Protein AF-A0A7V1H405-F1 (afdb_monomer_lite)

Foldseek 3Di:
DDKAKLDDAPDDDEDEDADPQLAQAQPDDPPLLVVLVVCVVVVPDGIYIYDHDFPPPVVVCVVVVPPDDRDNTRVVSRVRSSVNSVVSNVVD

Secondary structure (DSSP, 8-state):
-EEEESS--SSS--EEE--TTS--TTSSS--HHHHHHHHHHTT--S-EEEEE--TT-HHHHHHTT--S-SSSSHHHHHHHHHHHHHHHHHT-

Structure (mmCIF, N/CA/C/O backbone):
data_AF-A0A7V1H405-F1
#
_entry.id   AF-A0A7V1H405-F1
#
loop_
_atom_site.group_PDB
_atom_site.id
_atom_site.type_symbol
_atom_site.label_atom_id
_atom_site.label_alt_id
_atom_site.label_comp_id
_atom_site.label_asym_id
_atom_site.label_entity_id
_atom_site.label_seq_id
_atom_site.pdbx_PDB_ins_code
_atom_site.Cartn_x
_atom_site.Cartn_y
_atom_site.Cartn_z
_atom_site.occupancy
_atom_site.B_iso_or_equiv
_atom_site.auth_seq_id
_atom_site.auth_comp_id
_atom_site.auth_asym_id
_atom_site.auth_atom_id
_atom_site.pdbx_PDB_model_num
ATOM 1 N N . MET A 1 1 ? 6.172 -9.326 -9.621 1.00 62.75 1 MET A N 1
ATOM 2 C CA . MET A 1 1 ? 5.199 -9.035 -8.548 1.00 62.75 1 MET A CA 1
ATOM 3 C C . MET A 1 1 ? 5.961 -8.984 -7.237 1.00 62.75 1 MET A C 1
ATOM 5 O O . MET A 1 1 ? 6.602 -9.970 -6.895 1.00 62.75 1 MET A O 1
ATOM 9 N N . VAL A 1 2 ? 5.955 -7.841 -6.559 1.00 59.59 2 VAL A N 1
ATOM 10 C CA . VAL A 1 2 ? 6.511 -7.665 -5.215 1.00 59.59 2 VAL A CA 1
ATOM 11 C C . VAL A 1 2 ? 5.342 -7.568 -4.245 1.00 59.59 2 VAL A C 1
ATOM 13 O O . VAL A 1 2 ? 4.395 -6.820 -4.475 1.00 59.59 2 VAL A O 1
ATOM 16 N N . ILE A 1 3 ? 5.410 -8.355 -3.176 1.00 62.78 3 ILE A N 1
ATOM 17 C CA . ILE A 1 3 ? 4.401 -8.420 -2.124 1.00 62.78 3 ILE A CA 1
ATOM 18 C C . ILE A 1 3 ? 5.069 -7.925 -0.842 1.00 62.78 3 ILE A C 1
ATOM 20 O O . ILE A 1 3 ? 5.955 -8.597 -0.314 1.00 62.78 3 ILE A O 1
ATOM 24 N N . LEU A 1 4 ? 4.662 -6.758 -0.341 1.00 62.59 4 LEU A N 1
ATOM 25 C CA . LEU A 1 4 ? 5.197 -6.198 0.901 1.00 62.59 4 LEU A CA 1
ATOM 26 C C . LEU A 1 4 ? 4.115 -6.153 1.973 1.00 62.59 4 LEU A C 1
ATOM 28 O O . LEU A 1 4 ? 3.076 -5.522 1.812 1.00 62.59 4 LEU A O 1
ATOM 32 N N . VAL A 1 5 ? 4.375 -6.798 3.104 1.00 63.94 5 VAL A N 1
ATOM 33 C CA . VAL A 1 5 ? 3.423 -6.861 4.213 1.00 63.94 5 VAL A CA 1
ATOM 34 C C . VAL A 1 5 ? 3.627 -5.664 5.152 1.00 63.94 5 VAL A C 1
ATOM 36 O O . VAL A 1 5 ? 4.714 -5.464 5.692 1.00 63.94 5 VAL A O 1
ATOM 39 N N . LEU A 1 6 ? 2.575 -4.872 5.375 1.00 63.91 6 LEU A N 1
ATOM 40 C CA . LEU A 1 6 ? 2.555 -3.711 6.275 1.00 63.91 6 LEU A CA 1
ATOM 41 C C . LEU A 1 6 ? 2.472 -4.099 7.762 1.00 63.91 6 LEU A C 1
ATOM 43 O O . LEU A 1 6 ? 2.969 -3.354 8.603 1.00 63.91 6 LEU A O 1
ATOM 47 N N . ARG A 1 7 ? 1.901 -5.266 8.105 1.00 61.94 7 ARG A N 1
ATOM 48 C CA . ARG A 1 7 ? 1.856 -5.790 9.488 1.00 61.94 7 ARG A CA 1
ATOM 49 C C . ARG A 1 7 ? 2.168 -7.281 9.585 1.00 61.94 7 ARG A C 1
ATOM 51 O O . ARG A 1 7 ? 1.622 -8.091 8.843 1.00 61.94 7 ARG A O 1
ATOM 58 N N . ARG A 1 8 ? 3.008 -7.649 10.559 1.00 48.81 8 ARG A N 1
ATOM 59 C CA . ARG A 1 8 ? 3.279 -9.048 10.925 1.00 48.81 8 ARG A CA 1
ATOM 60 C C . ARG A 1 8 ? 2.078 -9.650 11.667 1.00 48.81 8 ARG A C 1
ATOM 62 O O . ARG A 1 8 ? 1.498 -9.009 12.535 1.00 48.81 8 ARG A O 1
ATOM 69 N N . ASN A 1 9 ? 1.733 -10.862 11.245 1.00 52.62 9 ASN A N 1
ATOM 70 C CA . ASN A 1 9 ? 0.474 -11.568 11.462 1.00 52.62 9 ASN A CA 1
ATOM 71 C C . ASN A 1 9 ? 0.369 -12.229 12.852 1.00 52.62 9 ASN A C 1
ATOM 73 O O . ASN A 1 9 ? 1.356 -12.755 13.363 1.00 52.62 9 ASN A O 1
ATOM 77 N N . ASP A 1 10 ? -0.852 -12.288 13.381 1.00 49.00 10 ASP A N 1
ATOM 78 C CA . ASP A 1 10 ? -1.348 -13.158 14.457 1.00 49.00 10 ASP A CA 1
ATOM 79 C C . ASP A 1 10 ? -2.131 -14.388 13.921 1.00 49.00 10 ASP A C 1
ATOM 81 O O . ASP A 1 10 ? -2.731 -15.146 14.680 1.00 49.00 10 ASP A O 1
ATOM 85 N N . GLY A 1 11 ? -2.071 -14.652 12.611 1.00 48.78 11 GLY A N 1
ATOM 86 C CA . GLY A 1 11 ? -2.407 -15.941 11.990 1.00 48.78 11 GLY A CA 1
ATOM 87 C C . GLY A 1 11 ? -3.758 -16.025 11.269 1.00 48.78 11 GLY A C 1
ATOM 88 O O . GLY A 1 11 ? -4.230 -17.133 11.026 1.00 48.78 11 GLY A O 1
ATOM 89 N N . LYS A 1 12 ? -4.402 -14.903 10.910 1.00 49.34 12 LYS A N 1
ATOM 90 C CA . LYS A 1 12 ? -5.718 -14.894 10.223 1.00 49.34 12 LYS A CA 1
ATOM 91 C C . LYS A 1 12 ? -5.664 -14.294 8.807 1.00 49.34 12 LYS A C 1
ATOM 93 O O . LYS A 1 12 ? -4.655 -13.704 8.430 1.00 49.34 12 LYS A O 1
ATOM 98 N N . LEU A 1 13 ? -6.744 -14.515 8.033 1.00 46.56 13 LEU A N 1
ATOM 99 C CA . LEU A 1 13 ? -6.964 -14.070 6.640 1.00 46.56 13 LEU A CA 1
ATOM 100 C C . LEU A 1 13 ? -6.383 -12.670 6.379 1.00 46.56 13 LEU A C 1
ATOM 102 O O . LEU A 1 13 ? -6.705 -11.723 7.094 1.00 46.56 13 LEU A O 1
ATOM 106 N N . GLY A 1 14 ? -5.527 -12.568 5.360 1.00 57.38 14 GLY A N 1
ATOM 107 C CA . GLY A 1 14 ? -4.904 -11.322 4.919 1.00 57.38 14 GLY A CA 1
ATOM 108 C C . GLY A 1 14 ? -5.690 -10.613 3.825 1.00 57.38 14 GLY A C 1
ATOM 109 O O . GLY A 1 14 ? -6.339 -11.264 3.010 1.00 57.38 14 GLY A O 1
ATOM 110 N N . GLY A 1 15 ? -5.610 -9.283 3.807 1.00 60.72 15 GLY A N 1
ATOM 111 C CA . GLY A 1 15 ? -6.157 -8.442 2.746 1.00 60.72 15 GLY A CA 1
ATOM 112 C C . GLY A 1 15 ? -5.050 -7.911 1.837 1.00 60.72 15 GLY A C 1
ATOM 113 O O . GLY A 1 15 ? -4.026 -7.420 2.326 1.00 60.72 15 GLY A O 1
ATOM 114 N N . TYR A 1 16 ? -5.268 -7.987 0.524 1.00 62.88 16 TYR A N 1
ATOM 115 C CA . TYR A 1 16 ? -4.444 -7.299 -0.470 1.00 62.88 16 TYR A CA 1
ATOM 116 C C . TYR A 1 16 ? -4.916 -5.858 -0.614 1.00 62.88 16 TYR A C 1
ATOM 118 O O . TYR A 1 16 ? -6.115 -5.577 -0.636 1.00 62.88 16 TYR A O 1
ATOM 126 N N . ILE A 1 17 ? -3.958 -4.949 -0.706 1.00 65.62 17 ILE A N 1
ATOM 127 C CA . ILE A 1 17 ? -4.178 -3.543 -0.978 1.00 65.62 17 ILE A CA 1
ATOM 128 C C . ILE A 1 17 ? -3.528 -3.236 -2.325 1.00 65.62 17 ILE A C 1
ATOM 130 O O . ILE A 1 17 ? -2.307 -3.328 -2.471 1.00 65.62 17 ILE A O 1
ATOM 134 N N . ILE A 1 18 ? -4.361 -2.824 -3.281 1.00 67.12 18 ILE A N 1
ATOM 135 C CA . ILE A 1 18 ? -3.946 -2.404 -4.619 1.00 67.12 18 ILE A CA 1
ATOM 136 C C . ILE A 1 18 ? -4.308 -0.916 -4.776 1.00 67.12 18 ILE A C 1
ATOM 138 O O . ILE A 1 18 ? -5.467 -0.553 -4.559 1.00 67.12 18 ILE A O 1
ATOM 142 N N . PRO A 1 19 ? -3.349 -0.032 -5.095 1.00 60.78 19 PRO A N 1
ATOM 143 C CA . PRO A 1 19 ? -3.628 1.376 -5.370 1.00 60.78 19 PRO A CA 1
ATOM 144 C C . PRO A 1 19 ? -4.359 1.549 -6.715 1.00 60.78 19 PRO A C 1
ATOM 146 O O . PRO A 1 19 ? -4.179 0.744 -7.624 1.00 60.78 19 PRO A O 1
ATOM 149 N N . GLU A 1 20 ? -5.161 2.615 -6.834 1.00 64.00 20 GLU A N 1
ATOM 150 C CA . GLU A 1 20 ? -6.098 2.889 -7.946 1.00 64.00 20 GLU A CA 1
ATOM 151 C C . GLU A 1 20 ? -5.518 2.658 -9.352 1.00 64.00 20 GLU A C 1
ATOM 153 O O . GLU A 1 20 ? -6.188 2.086 -10.207 1.00 64.00 20 GLU A O 1
ATOM 158 N N . ASP A 1 21 ? -4.276 3.079 -9.591 1.00 66.06 21 ASP A N 1
ATOM 159 C CA . ASP A 1 21 ? -3.620 2.985 -10.895 1.00 66.06 21 ASP A CA 1
ATOM 160 C C . ASP A 1 21 ? -2.258 2.282 -10.842 1.00 66.06 21 ASP A C 1
ATOM 162 O O . ASP A 1 21 ? -1.411 2.513 -11.705 1.00 66.06 21 ASP A O 1
ATOM 166 N N . LEU A 1 22 ? -2.047 1.427 -9.833 1.00 72.00 22 LEU A N 1
ATOM 167 C CA . LEU A 1 22 ? -0.766 0.757 -9.564 1.00 72.00 22 LEU A CA 1
ATOM 168 C C . LEU A 1 22 ? 0.389 1.730 -9.254 1.00 72.00 22 LEU A C 1
ATOM 170 O O . LEU A 1 22 ? 1.554 1.335 -9.293 1.00 72.00 22 LEU A O 1
ATOM 174 N N . SER A 1 23 ? 0.086 2.994 -8.935 1.00 81.38 23 SER A N 1
ATOM 175 C CA . SER A 1 23 ? 1.069 3.966 -8.450 1.00 81.38 23 SER A CA 1
ATOM 176 C C . SER A 1 23 ? 1.532 3.667 -7.023 1.00 81.38 23 SER A C 1
ATOM 178 O O . SER A 1 23 ? 1.084 2.727 -6.371 1.00 81.38 23 SER A O 1
ATOM 180 N N . ILE A 1 24 ? 2.467 4.474 -6.523 1.00 89.19 24 ILE A N 1
ATOM 181 C CA . ILE A 1 24 ? 2.984 4.349 -5.161 1.00 89.19 24 ILE A CA 1
ATOM 182 C C . ILE A 1 24 ? 1.834 4.614 -4.165 1.00 89.19 24 ILE A C 1
ATOM 184 O O . ILE A 1 24 ? 1.263 5.709 -4.169 1.00 89.19 24 ILE A O 1
ATOM 188 N N . PRO A 1 25 ? 1.486 3.662 -3.274 1.00 90.56 25 PRO A N 1
ATOM 189 C CA . PRO A 1 25 ? 0.478 3.896 -2.246 1.00 90.56 25 PRO A CA 1
ATOM 190 C C . PRO A 1 25 ? 0.730 5.193 -1.464 1.00 90.56 25 PRO A C 1
ATOM 192 O O . PRO A 1 25 ? 1.864 5.531 -1.124 1.00 90.56 25 PRO A O 1
ATOM 195 N N . GLY A 1 26 ? -0.340 5.938 -1.193 1.00 89.75 26 GLY A N 1
ATOM 196 C CA . GLY A 1 26 ? -0.282 7.235 -0.515 1.00 89.75 26 GLY A CA 1
ATOM 197 C C . GLY A 1 26 ? 0.003 8.458 -1.399 1.00 89.75 26 GLY A C 1
ATOM 198 O O . GLY A 1 26 ? -0.016 9.559 -0.863 1.00 89.75 26 GLY A O 1
ATOM 199 N N . THR A 1 27 ? 0.215 8.316 -2.717 1.00 90.19 27 THR A N 1
ATOM 200 C CA . THR A 1 27 ? 0.368 9.479 -3.628 1.00 90.19 27 THR A CA 1
ATOM 201 C C . THR A 1 27 ? -0.848 9.753 -4.522 1.00 90.19 27 THR A C 1
ATOM 203 O O . THR A 1 27 ? -0.849 10.741 -5.250 1.00 90.19 27 THR A O 1
ATOM 206 N N . GLY A 1 28 ? -1.853 8.871 -4.510 1.00 86.56 28 GLY A N 1
ATOM 207 C CA . GLY A 1 28 ? -3.063 8.965 -5.338 1.00 86.56 28 GLY A CA 1
ATOM 208 C C . GLY A 1 28 ? -4.316 9.402 -4.573 1.00 86.56 28 GLY A C 1
ATOM 209 O O . GLY A 1 28 ? -4.234 9.951 -3.476 1.00 86.56 28 GLY A O 1
ATOM 210 N N . LEU A 1 29 ? -5.489 9.119 -5.148 1.00 88.25 29 LEU A N 1
ATOM 211 C CA . LEU A 1 29 ? -6.792 9.550 -4.619 1.00 88.25 29 LEU A CA 1
ATOM 212 C C . LEU A 1 29 ? -7.426 8.567 -3.627 1.00 88.25 29 LEU A C 1
ATOM 214 O O . LEU A 1 29 ? -8.483 8.856 -3.065 1.00 88.25 29 LEU A O 1
ATOM 218 N N . VAL A 1 30 ? -6.802 7.407 -3.398 1.00 89.31 30 VAL A N 1
ATOM 219 C CA . VAL A 1 30 ? -7.322 6.416 -2.449 1.00 89.31 30 VAL A CA 1
ATOM 220 C C . VAL A 1 30 ? -7.417 7.048 -1.048 1.00 89.31 30 VAL A C 1
ATOM 222 O O . VAL A 1 30 ? -6.406 7.540 -0.536 1.00 89.31 30 VAL A O 1
ATOM 225 N N . PRO A 1 31 ? -8.596 7.018 -0.395 1.00 92.75 31 PRO A N 1
ATOM 226 C CA . PRO A 1 31 ? -8.821 7.661 0.899 1.00 92.75 31 PRO A CA 1
ATOM 227 C C . PRO A 1 31 ? -8.233 6.824 2.050 1.00 92.75 31 PRO A C 1
ATOM 229 O O . PRO A 1 31 ? -8.942 6.186 2.832 1.00 92.75 31 PRO A O 1
ATOM 232 N N . TRP A 1 32 ? -6.900 6.792 2.148 1.00 91.69 32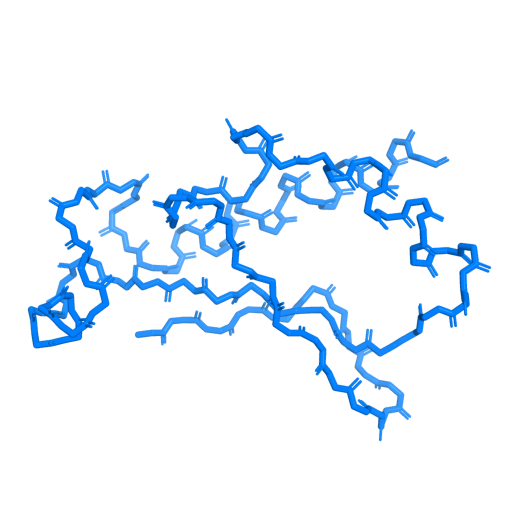 TRP A N 1
ATOM 233 C CA . TRP A 1 32 ? -6.170 5.967 3.119 1.00 91.69 32 TRP A CA 1
ATOM 234 C C . TRP A 1 32 ? -6.519 6.295 4.574 1.00 91.69 32 TRP A C 1
ATOM 236 O O . TRP A 1 32 ? -6.568 5.393 5.410 1.00 91.69 32 TRP A O 1
ATOM 246 N N . LYS A 1 33 ? -6.812 7.565 4.886 1.00 94.12 33 LYS A N 1
ATOM 247 C CA . LYS A 1 33 ? -7.196 7.986 6.242 1.00 94.12 33 LYS A CA 1
ATOM 248 C C . LYS A 1 33 ? -8.507 7.324 6.671 1.00 94.12 33 LYS A C 1
ATOM 250 O O . LYS A 1 33 ? -8.590 6.739 7.751 1.00 94.12 33 LYS A O 1
ATOM 255 N N . GLU A 1 34 ? -9.520 7.360 5.816 1.00 94.06 34 GLU A N 1
ATOM 256 C CA . GLU A 1 34 ? -10.825 6.730 6.024 1.00 94.06 34 GLU A CA 1
ATOM 257 C C . GLU A 1 34 ? -10.710 5.204 6.048 1.00 94.06 34 GLU A C 1
ATOM 259 O O . GLU A 1 34 ? -11.347 4.551 6.882 1.00 94.06 34 GLU A O 1
ATOM 264 N N . PHE A 1 35 ? -9.862 4.638 5.186 1.00 92.38 35 PHE A N 1
ATOM 265 C CA . PHE A 1 35 ? -9.557 3.210 5.162 1.00 92.38 35 PHE A CA 1
ATOM 266 C C . PHE A 1 35 ? -9.015 2.734 6.517 1.00 92.38 35 PHE A C 1
ATOM 268 O O . PHE A 1 35 ? -9.619 1.866 7.151 1.00 92.38 35 PHE A O 1
ATOM 275 N N . PHE A 1 36 ? -7.947 3.354 7.030 1.00 92.50 36 PHE A N 1
ATOM 276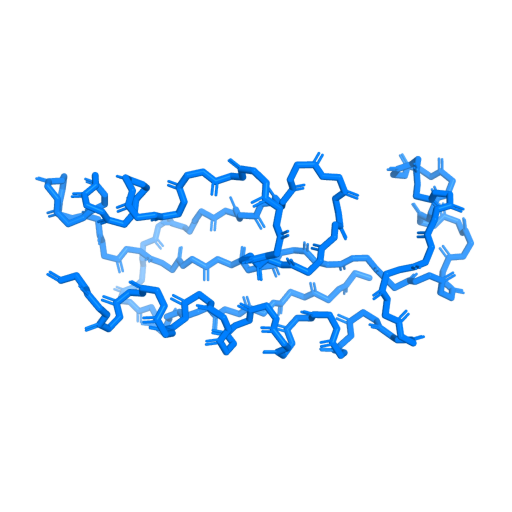 C CA . PHE A 1 36 ? -7.368 2.990 8.327 1.00 92.50 36 PHE A CA 1
ATOM 277 C C . PHE A 1 36 ? -8.323 3.252 9.499 1.00 92.50 36 PHE A C 1
ATOM 279 O O . PHE A 1 36 ? -8.424 2.412 10.397 1.00 92.50 36 PHE A O 1
ATOM 286 N N . LYS A 1 37 ? -9.085 4.358 9.489 1.00 94.12 37 LYS A N 1
ATOM 287 C CA . LYS A 1 37 ? -10.147 4.602 10.488 1.00 94.12 37 LYS A CA 1
ATOM 288 C C . LYS A 1 37 ? -11.182 3.477 10.494 1.00 94.12 37 LYS A C 1
ATOM 290 O O . LYS A 1 37 ? -11.604 3.033 11.561 1.00 94.12 37 LYS A O 1
ATOM 295 N N . THR A 1 38 ? -11.569 2.992 9.317 1.00 93.31 38 THR A N 1
ATOM 296 C CA . THR A 1 38 ? -12.532 1.896 9.179 1.00 93.31 38 THR A CA 1
ATOM 297 C C . THR A 1 38 ? -11.950 0.584 9.692 1.00 93.31 38 THR A C 1
ATOM 299 O O . THR A 1 38 ? -12.622 -0.098 10.463 1.00 93.31 38 THR A O 1
ATOM 302 N N . LEU A 1 39 ? -10.692 0.264 9.364 1.00 90.88 39 LEU A N 1
ATOM 303 C CA . LEU A 1 39 ? -10.002 -0.917 9.900 1.00 90.88 39 LEU A CA 1
ATOM 304 C C . LEU A 1 39 ? -9.921 -0.897 11.433 1.00 90.88 39 LEU A C 1
ATOM 306 O O . LEU A 1 39 ? -10.244 -1.902 12.070 1.00 90.88 39 LEU A O 1
ATOM 310 N N . LYS A 1 40 ? -9.566 0.255 12.027 1.00 90.50 40 LYS A N 1
ATOM 311 C CA . LYS A 1 40 ? -9.587 0.461 13.485 1.00 90.50 40 LYS A CA 1
ATOM 312 C C . LYS A 1 40 ? -11.005 0.245 14.044 1.00 90.50 40 LYS A C 1
ATOM 314 O O . LYS A 1 40 ? -11.165 -0.489 15.016 1.00 90.50 40 LYS A O 1
ATOM 319 N N . LYS A 1 41 ? -12.039 0.808 13.401 1.00 93.75 41 LYS A N 1
ATOM 320 C CA . LYS A 1 41 ? -13.454 0.695 13.816 1.00 93.75 41 LYS A CA 1
ATOM 321 C C . LYS A 1 41 ? -13.973 -0.746 13.822 1.00 93.75 41 LYS A C 1
ATOM 323 O O . LYS A 1 41 ? -14.703 -1.112 14.736 1.00 93.75 41 LYS A O 1
ATOM 328 N N . ILE A 1 42 ? -13.621 -1.554 12.821 1.00 91.75 42 ILE A N 1
ATOM 329 C CA . ILE A 1 42 ? -14.056 -2.961 12.736 1.00 91.75 42 ILE A CA 1
ATOM 330 C C . ILE A 1 42 ? -13.146 -3.919 13.519 1.00 91.75 42 ILE A C 1
ATOM 332 O O . ILE A 1 42 ? -13.387 -5.123 13.527 1.00 91.75 42 ILE A O 1
ATOM 336 N N . GLY A 1 43 ? -12.087 -3.408 14.157 1.00 88.94 43 GLY A N 1
ATOM 337 C CA . GLY A 1 43 ? -11.132 -4.222 14.903 1.00 88.94 43 GLY A CA 1
ATOM 338 C C . GLY A 1 43 ? -10.323 -5.179 14.024 1.00 88.94 43 GLY A C 1
ATOM 339 O O . GLY A 1 43 ? -9.928 -6.245 14.497 1.00 88.94 43 GLY A O 1
ATOM 340 N N . TYR A 1 44 ? -10.081 -4.831 12.756 1.00 84.81 44 TYR A N 1
ATOM 341 C CA . TYR A 1 44 ? -9.283 -5.662 11.857 1.00 84.81 44 TYR A CA 1
ATOM 342 C C . TYR A 1 44 ? -7.819 -5.685 12.315 1.00 84.81 44 TYR A C 1
ATOM 344 O O . TYR A 1 44 ? -7.185 -4.641 12.464 1.00 84.81 44 TYR A O 1
ATOM 352 N N . ARG A 1 45 ? -7.284 -6.889 12.543 1.00 82.44 45 ARG A N 1
ATOM 353 C CA . ARG A 1 45 ? -5.892 -7.120 12.980 1.00 82.44 45 ARG A CA 1
ATOM 354 C C . ARG A 1 45 ? -5.069 -7.960 12.008 1.00 82.44 45 ARG A C 1
ATOM 356 O O . ARG A 1 45 ? -3.880 -8.146 12.238 1.00 82.44 45 ARG A O 1
ATOM 363 N N . GLY A 1 46 ? -5.693 -8.430 10.927 1.00 81.75 46 GLY A N 1
ATOM 364 C CA . GLY A 1 46 ? -5.022 -9.237 9.918 1.00 81.75 46 GLY A CA 1
ATOM 365 C C . GLY A 1 46 ? -3.932 -8.461 9.172 1.00 81.75 46 GLY A C 1
ATOM 366 O O . GLY A 1 46 ? -3.829 -7.232 9.282 1.00 81.75 46 GLY A O 1
ATOM 367 N N . PRO A 1 47 ? -3.107 -9.160 8.382 1.00 81.94 47 PRO A N 1
ATOM 368 C CA . PRO A 1 47 ? -2.063 -8.515 7.616 1.00 81.94 47 PRO A CA 1
ATOM 369 C C . PRO A 1 47 ? -2.680 -7.655 6.510 1.00 81.94 47 PRO A C 1
ATOM 371 O O . PRO A 1 47 ? -3.727 -7.978 5.936 1.00 81.94 47 PRO A O 1
ATOM 374 N N . LEU A 1 48 ? -1.999 -6.553 6.223 1.00 84.81 48 LEU A N 1
ATOM 375 C CA . LEU A 1 48 ? -2.237 -5.713 5.059 1.00 84.81 48 LEU A CA 1
ATOM 376 C C . LEU A 1 48 ? -1.029 -5.838 4.148 1.00 84.81 48 LEU A C 1
ATOM 378 O O . LEU A 1 48 ? 0.106 -5.818 4.628 1.00 84.81 48 LEU A O 1
ATOM 382 N N . VAL A 1 49 ? -1.271 -5.986 2.855 1.00 84.94 49 VAL A N 1
ATOM 383 C CA . VAL A 1 49 ? -0.233 -6.332 1.891 1.00 84.94 49 VAL A CA 1
ATOM 384 C C . VAL A 1 49 ? -0.281 -5.360 0.724 1.00 84.94 49 VAL A C 1
ATOM 386 O O . VAL A 1 49 ? -1.319 -5.239 0.088 1.00 84.94 49 VAL A O 1
ATOM 389 N N . ILE A 1 50 ? 0.828 -4.682 0.437 1.00 85.25 50 ILE A N 1
ATOM 390 C CA . ILE A 1 50 ? 1.009 -3.934 -0.805 1.00 85.25 50 ILE A CA 1
ATOM 391 C C . ILE A 1 50 ? 1.348 -4.937 -1.899 1.00 85.25 50 ILE A C 1
ATOM 393 O O . ILE A 1 50 ? 2.358 -5.643 -1.812 1.00 85.25 50 ILE A O 1
ATOM 397 N N . GLU A 1 51 ? 0.518 -4.964 -2.931 1.00 80.88 51 GLU A N 1
ATOM 398 C CA . GLU A 1 51 ? 0.796 -5.674 -4.171 1.00 80.88 51 GLU A CA 1
ATOM 399 C C . GLU A 1 51 ? 1.321 -4.684 -5.215 1.00 80.88 51 GLU A C 1
ATOM 401 O O . GLU A 1 51 ? 0.643 -3.727 -5.586 1.00 80.88 51 GLU A O 1
ATOM 406 N N . ALA A 1 52 ? 2.561 -4.898 -5.656 1.00 78.44 52 ALA A N 1
ATOM 407 C CA . ALA A 1 52 ? 3.251 -4.045 -6.614 1.00 78.44 52 ALA A CA 1
ATOM 408 C C . ALA A 1 52 ? 3.744 -4.856 -7.818 1.00 78.44 52 ALA A C 1
ATOM 410 O O . ALA A 1 52 ? 4.266 -5.969 -7.685 1.00 78.44 52 ALA A O 1
ATOM 411 N N . PHE A 1 53 ? 3.640 -4.279 -9.012 1.00 77.12 53 PHE A N 1
ATOM 412 C CA . PHE A 1 53 ? 4.157 -4.877 -10.239 1.00 77.12 53 PHE A CA 1
ATOM 413 C C . PHE A 1 53 ? 5.459 -4.195 -10.635 1.00 77.12 53 PHE A C 1
ATOM 415 O O . PHE A 1 53 ? 5.583 -2.974 -10.582 1.00 77.12 53 PHE A O 1
ATOM 422 N N . ASP A 1 54 ? 6.449 -4.998 -11.009 1.00 78.56 54 ASP A N 1
ATOM 423 C CA . ASP A 1 54 ? 7.705 -4.459 -11.505 1.00 78.56 54 ASP A CA 1
ATOM 424 C C . ASP A 1 54 ? 7.611 -4.301 -13.026 1.00 78.56 54 A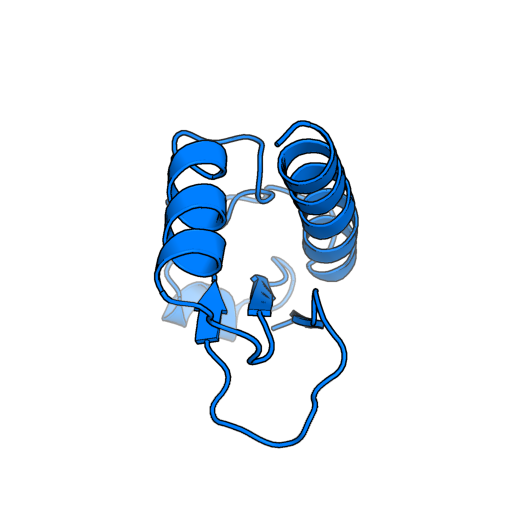SP A C 1
ATOM 426 O O . ASP A 1 54 ? 7.347 -5.259 -13.758 1.00 78.56 54 ASP A O 1
ATOM 430 N N . SER A 1 55 ? 7.843 -3.069 -13.483 1.00 72.69 55 SER A N 1
ATOM 431 C CA . SER A 1 55 ? 7.810 -2.674 -14.894 1.00 72.69 55 SER A CA 1
ATOM 432 C C . SER A 1 55 ? 8.774 -3.457 -15.802 1.00 72.69 55 SER A C 1
ATOM 434 O O . SER A 1 55 ? 8.605 -3.427 -17.016 1.00 72.69 55 SER A O 1
ATOM 436 N N . GLY A 1 56 ? 9.756 -4.174 -15.246 1.00 78.31 56 GLY A N 1
ATOM 437 C CA . GLY A 1 56 ? 10.678 -5.030 -15.993 1.00 78.31 56 GLY A CA 1
ATOM 438 C C . GLY A 1 56 ? 10.104 -6.385 -16.430 1.00 78.31 56 GLY A C 1
ATOM 439 O O . GLY A 1 56 ? 10.710 -7.046 -17.268 1.00 78.31 56 GLY A O 1
ATOM 440 N N . PHE A 1 57 ? 8.947 -6.817 -15.911 1.00 82.62 57 PHE A N 1
ATOM 441 C CA . PHE A 1 57 ? 8.336 -8.102 -16.288 1.00 82.62 57 PHE A CA 1
ATOM 442 C C . PHE A 1 57 ? 7.285 -7.925 -17.385 1.00 82.62 57 PHE A C 1
ATOM 444 O O . PHE A 1 57 ? 6.095 -7.797 -17.103 1.00 82.62 57 PHE A O 1
ATOM 451 N N . GLU A 1 58 ? 7.712 -7.958 -18.648 1.00 82.19 58 GLU A N 1
ATOM 45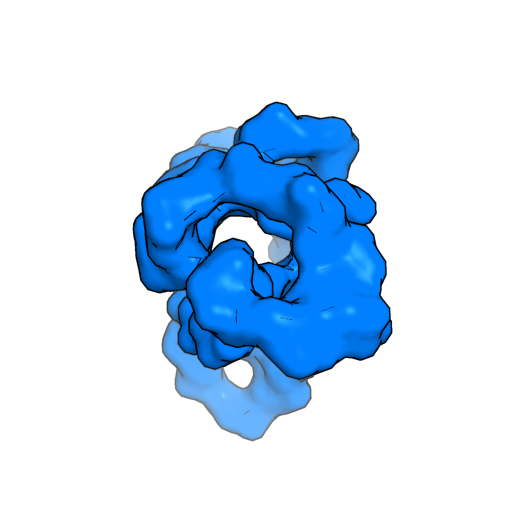2 C CA . GLU A 1 58 ? 6.831 -7.705 -19.797 1.00 82.19 58 GLU A CA 1
ATOM 453 C C . GLU A 1 58 ? 5.575 -8.583 -19.842 1.00 82.19 58 GLU A C 1
ATOM 455 O O . GLU A 1 58 ? 4.485 -8.090 -20.123 1.00 82.19 58 GLU A O 1
ATOM 460 N N . GLU A 1 59 ? 5.707 -9.883 -19.577 1.00 84.00 59 GLU A N 1
ATOM 461 C CA . GLU A 1 59 ? 4.576 -10.810 -19.638 1.00 84.00 59 GLU A CA 1
ATOM 462 C C . GLU A 1 59 ? 3.543 -10.514 -18.548 1.00 84.00 59 GLU A C 1
ATOM 464 O O . GLU A 1 59 ? 2.346 -10.469 -18.822 1.00 84.00 59 GLU A O 1
ATOM 469 N N . LEU A 1 60 ? 4.010 -10.196 -17.339 1.00 80.31 60 LEU A N 1
ATOM 470 C CA . LEU A 1 60 ? 3.146 -9.802 -16.233 1.00 80.31 60 LEU A CA 1
ATOM 471 C 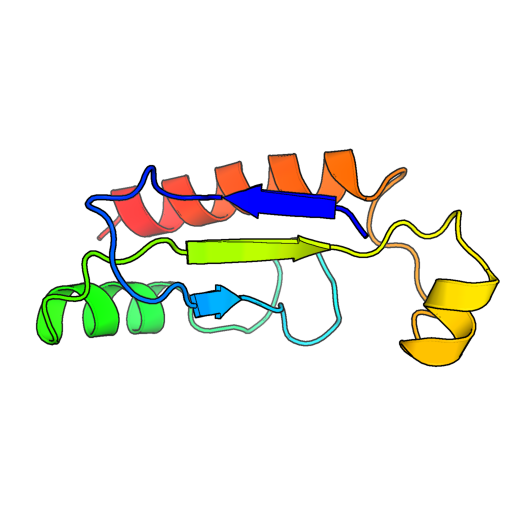C . LEU A 1 60 ? 2.457 -8.461 -16.513 1.00 80.31 60 LEU A C 1
ATOM 473 O O . LEU A 1 60 ? 1.262 -8.334 -16.271 1.00 80.31 60 LEU A O 1
ATOM 477 N N . ASN A 1 61 ? 3.180 -7.495 -17.084 1.00 80.81 61 ASN A N 1
ATOM 478 C CA . ASN A 1 61 ? 2.634 -6.180 -17.427 1.00 80.81 61 ASN A CA 1
ATOM 479 C C . ASN A 1 61 ? 1.578 -6.251 -18.535 1.00 80.81 61 ASN A C 1
ATOM 481 O O . ASN A 1 61 ? 0.599 -5.506 -18.484 1.00 80.81 61 ASN A O 1
ATOM 485 N N . ARG A 1 62 ? 1.736 -7.171 -19.501 1.00 82.44 62 ARG A N 1
ATOM 486 C CA . ARG A 1 62 ? 0.705 -7.457 -20.513 1.00 82.44 62 ARG A CA 1
ATOM 487 C C . ARG A 1 62 ? -0.576 -7.996 -19.875 1.00 82.44 62 ARG A C 1
ATOM 489 O O . ARG A 1 62 ? -1.660 -7.603 -20.294 1.00 82.44 62 ARG A O 1
ATOM 496 N N . LEU A 1 63 ? -0.454 -8.862 -18.868 1.00 84.25 63 LEU A N 1
ATOM 497 C CA . LEU A 1 63 ? -1.601 -9.454 -18.171 1.00 84.25 63 LEU A CA 1
ATOM 498 C C . LEU A 1 63 ? -2.291 -8.474 -17.209 1.00 84.25 63 LEU A C 1
ATOM 500 O O . LEU A 1 63 ? -3.508 -8.528 -17.066 1.00 84.25 63 LEU A O 1
ATOM 504 N N . SER A 1 64 ? -1.537 -7.576 -16.569 1.00 76.69 64 SER A N 1
ATOM 505 C CA . SER A 1 64 ? -2.057 -6.613 -15.586 1.00 76.69 64 SER A CA 1
ATOM 506 C C . SER A 1 64 ? -2.364 -5.225 -16.161 1.00 76.69 64 SER A C 1
ATOM 508 O O . SER A 1 64 ? -2.677 -4.310 -15.403 1.00 76.69 64 SER A O 1
ATOM 510 N N . ALA A 1 65 ? -2.257 -5.047 -17.484 1.00 83.50 65 ALA A N 1
ATOM 511 C CA . ALA A 1 65 ? -2.434 -3.764 -18.171 1.00 83.50 65 ALA A CA 1
ATOM 512 C C . ALA A 1 65 ? -1.561 -2.624 -17.595 1.00 83.50 65 ALA A C 1
ATOM 514 O O . ALA A 1 65 ? -1.974 -1.463 -17.522 1.00 83.50 65 ALA A O 1
ATOM 515 N N . THR A 1 66 ? -0.330 -2.950 -17.189 1.00 80.50 66 THR A N 1
ATOM 516 C CA . THR A 1 66 ? 0.617 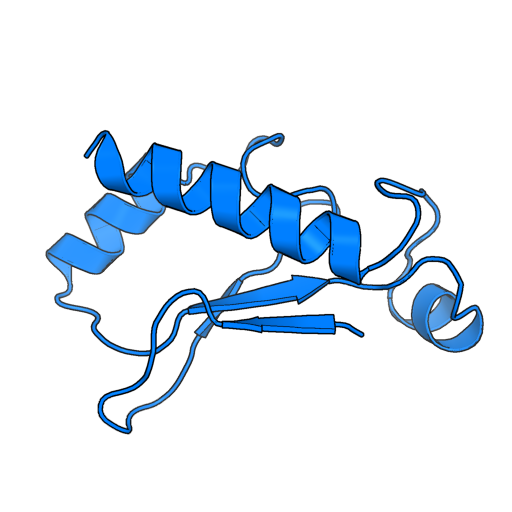-1.982 -16.619 1.00 80.50 66 THR A CA 1
ATOM 517 C C . THR A 1 66 ? 1.449 -1.343 -17.728 1.00 80.50 66 THR A C 1
ATOM 519 O O . THR A 1 66 ? 2.481 -1.869 -18.138 1.00 80.50 66 THR A O 1
ATOM 522 N N . TRP A 1 67 ? 0.999 -0.188 -18.222 1.00 81.50 67 TRP A N 1
ATOM 523 C CA . TRP A 1 67 ? 1.645 0.522 -19.342 1.00 81.50 67 TRP A CA 1
ATOM 524 C C . TRP A 1 67 ? 2.534 1.693 -18.912 1.00 81.50 67 TRP A C 1
ATOM 526 O O . TRP A 1 67 ? 3.322 2.204 -19.705 1.00 81.50 67 TRP A O 1
ATOM 536 N N . ARG A 1 68 ? 2.384 2.153 -17.666 1.00 82.69 68 ARG A N 1
ATOM 537 C CA . ARG A 1 68 ? 3.105 3.301 -17.103 1.00 82.69 68 ARG A CA 1
ATOM 538 C C . ARG A 1 68 ? 4.080 2.831 -16.032 1.00 82.69 68 ARG A C 1
ATOM 540 O O . ARG A 1 68 ? 3.808 1.879 -15.307 1.00 82.69 68 ARG A O 1
ATOM 547 N N . LYS A 1 69 ? 5.206 3.533 -15.921 1.00 84.00 69 LYS A N 1
ATOM 548 C CA . LYS A 1 69 ? 6.235 3.272 -14.915 1.00 84.00 69 LYS A CA 1
ATOM 549 C C . LYS A 1 69 ? 6.155 4.321 -13.804 1.00 84.00 69 LYS A C 1
ATOM 551 O O . LYS A 1 69 ? 6.324 5.504 -14.078 1.00 84.00 69 LYS A O 1
ATOM 556 N N . PHE A 1 70 ? 5.914 3.879 -12.568 1.00 83.19 70 PHE A N 1
ATOM 557 C CA . PHE A 1 70 ? 5.779 4.755 -11.389 1.00 83.19 70 PHE A CA 1
ATOM 558 C C . PHE A 1 70 ? 6.993 4.736 -10.447 1.00 83.19 70 PHE A C 1
ATOM 560 O O . PHE A 1 70 ? 7.133 5.621 -9.609 1.00 83.19 70 PHE A O 1
ATOM 567 N N . ALA A 1 71 ? 7.872 3.743 -10.586 1.00 86.62 71 ALA A N 1
ATOM 568 C CA . ALA A 1 71 ? 9.130 3.601 -9.851 1.00 86.62 71 ALA A CA 1
ATOM 569 C C . ALA A 1 71 ? 10.150 2.848 -10.719 1.00 86.62 71 ALA A C 1
ATOM 571 O O . ALA A 1 71 ? 9.762 2.238 -11.719 1.00 86.62 71 ALA A O 1
ATOM 572 N N . ALA A 1 72 ? 11.442 2.876 -10.372 1.00 86.50 72 ALA A N 1
ATOM 573 C CA . ALA A 1 72 ? 12.475 2.175 -11.135 1.00 86.50 72 ALA A CA 1
ATOM 574 C C . ALA A 1 72 ? 12.286 0.651 -11.087 1.00 86.50 72 ALA A C 1
ATOM 576 O O . ALA A 1 72 ? 12.472 -0.003 -12.119 1.00 86.50 72 ALA A O 1
ATOM 577 N N . THR A 1 73 ? 11.873 0.140 -9.923 1.00 86.44 73 THR A N 1
ATOM 578 C CA . THR A 1 73 ? 11.602 -1.274 -9.625 1.00 86.44 73 THR A CA 1
ATOM 579 C C . THR A 1 73 ? 10.303 -1.429 -8.828 1.00 86.44 73 THR A C 1
ATOM 581 O O . THR A 1 73 ? 9.810 -0.480 -8.212 1.00 86.44 73 THR A O 1
ATOM 584 N N . GLY A 1 74 ? 9.748 -2.644 -8.803 1.00 83.31 74 GLY A N 1
ATOM 585 C CA . GLY A 1 74 ? 8.584 -2.953 -7.961 1.00 83.31 74 GLY A CA 1
ATOM 586 C C . GLY A 1 74 ? 8.896 -2.884 -6.459 1.00 83.31 74 GLY A C 1
ATOM 587 O O . GLY A 1 74 ? 8.017 -2.584 -5.656 1.00 83.31 74 GLY A O 1
ATOM 588 N N . GLU A 1 75 ? 10.153 -3.120 -6.077 1.00 86.88 75 GLU A N 1
ATOM 589 C CA . GLU A 1 75 ? 10.615 -3.014 -4.689 1.00 86.88 75 GLU A CA 1
ATOM 590 C C . GLU A 1 75 ? 10.624 -1.562 -4.203 1.00 86.88 75 GLU A C 1
ATOM 592 O O . GLU A 1 75 ? 10.101 -1.270 -3.129 1.00 86.88 75 GLU A O 1
ATOM 597 N N . GLU A 1 76 ? 11.135 -0.636 -5.017 1.00 88.56 76 GLU A N 1
ATOM 598 C CA . GLU A 1 76 ? 11.121 0.793 -4.695 1.00 88.56 76 GLU A CA 1
ATOM 599 C C . GLU A 1 76 ? 9.686 1.304 -4.492 1.00 88.56 76 GLU A C 1
ATOM 601 O O . GLU A 1 76 ? 9.416 2.048 -3.546 1.00 88.56 76 GLU A O 1
ATOM 606 N N . LEU A 1 77 ? 8.754 0.865 -5.348 1.00 89.00 77 LEU A N 1
ATOM 607 C CA . LEU A 1 77 ? 7.330 1.180 -5.228 1.00 89.00 77 LEU A CA 1
ATOM 608 C C . LEU A 1 77 ? 6.775 0.700 -3.884 1.00 89.00 77 LEU A C 1
ATOM 610 O O . LEU A 1 77 ? 6.122 1.466 -3.172 1.00 89.00 77 LEU A O 1
ATOM 614 N N . ALA A 1 78 ? 7.068 -0.549 -3.519 1.00 87.69 78 ALA A N 1
ATOM 615 C CA . ALA A 1 78 ? 6.590 -1.145 -2.283 1.00 87.69 78 ALA A CA 1
ATOM 616 C C . ALA A 1 78 ? 7.155 -0.440 -1.037 1.00 87.69 78 ALA A C 1
ATOM 618 O O . ALA A 1 78 ? 6.393 -0.135 -0.119 1.00 87.69 78 ALA A O 1
ATOM 619 N N . ILE A 1 79 ? 8.459 -0.134 -1.015 1.00 90.19 79 ILE A N 1
ATOM 620 C CA . ILE A 1 79 ? 9.122 0.554 0.106 1.00 90.19 79 ILE A CA 1
ATOM 621 C C . ILE A 1 79 ? 8.531 1.953 0.301 1.00 90.19 79 ILE A C 1
ATOM 623 O O . ILE A 1 79 ? 8.044 2.267 1.388 1.00 90.19 79 ILE A O 1
ATOM 627 N N . LYS A 1 80 ? 8.487 2.769 -0.761 1.00 92.25 80 LYS A N 1
ATOM 628 C CA . LYS A 1 80 ? 7.915 4.125 -0.699 1.00 92.25 80 LYS A CA 1
ATOM 629 C C . LYS A 1 80 ? 6.437 4.098 -0.315 1.00 92.25 80 LYS A C 1
ATOM 631 O O . LYS A 1 80 ? 5.988 4.906 0.495 1.00 92.25 80 LYS A O 1
ATOM 636 N N . GLY A 1 81 ? 5.689 3.135 -0.854 1.00 91.44 81 GLY A N 1
ATOM 637 C CA . GLY A 1 81 ? 4.294 2.907 -0.500 1.00 91.44 81 GLY A CA 1
ATOM 638 C C . GLY A 1 81 ? 4.119 2.615 0.986 1.00 91.44 81 GLY A C 1
ATOM 639 O O . GLY A 1 81 ? 3.281 3.227 1.643 1.00 91.44 81 GLY A O 1
ATOM 640 N N . GLN A 1 82 ? 4.939 1.726 1.548 1.00 91.81 82 GLN A N 1
ATOM 641 C CA . GLN A 1 82 ? 4.895 1.417 2.974 1.00 91.81 82 GLN A CA 1
ATOM 642 C C . GLN A 1 82 ? 5.221 2.633 3.842 1.00 91.81 82 GLN A C 1
ATOM 644 O O . GLN A 1 82 ? 4.540 2.847 4.844 1.00 91.81 82 GLN A O 1
ATOM 649 N N . GLU A 1 83 ? 6.234 3.419 3.485 1.00 93.44 83 GLU A N 1
ATOM 650 C CA . GLU A 1 83 ? 6.582 4.637 4.222 1.00 93.44 83 GLU A CA 1
ATOM 651 C C . GLU A 1 83 ? 5.428 5.643 4.237 1.00 93.44 83 GLU A C 1
ATOM 653 O O . GLU A 1 83 ? 5.092 6.175 5.295 1.00 93.44 83 GLU A O 1
ATOM 658 N N . ASN A 1 84 ? 4.792 5.875 3.087 1.00 93.75 84 ASN A N 1
ATOM 659 C CA . ASN A 1 84 ? 3.646 6.774 2.985 1.00 93.75 84 ASN A CA 1
ATOM 660 C C . ASN A 1 84 ? 2.468 6.277 3.827 1.00 93.75 84 ASN A C 1
ATOM 662 O O . ASN A 1 84 ? 1.888 7.042 4.594 1.00 93.75 84 ASN A O 1
ATOM 666 N N . LEU A 1 85 ? 2.127 4.991 3.710 1.00 92.50 85 LEU A N 1
ATOM 667 C CA . LEU A 1 85 ? 0.999 4.411 4.436 1.00 92.50 85 LEU A CA 1
ATOM 668 C C . LEU A 1 85 ? 1.216 4.414 5.951 1.00 92.50 85 LEU A C 1
ATOM 670 O O . LEU A 1 85 ? 0.275 4.717 6.678 1.00 92.50 85 LEU A O 1
ATOM 674 N N . LYS A 1 86 ? 2.440 4.149 6.428 1.00 91.94 86 LYS A N 1
ATOM 675 C CA . LYS A 1 86 ? 2.780 4.264 7.856 1.00 91.94 86 LYS A CA 1
ATOM 676 C C . LYS A 1 86 ? 2.619 5.692 8.362 1.00 91.94 86 LYS A C 1
ATOM 678 O O . LYS A 1 86 ? 1.947 5.892 9.361 1.00 91.94 86 LYS A O 1
ATOM 683 N N . LYS A 1 87 ? 3.146 6.685 7.636 1.00 94.94 87 LYS A N 1
ATOM 684 C CA . LYS A 1 87 ? 2.972 8.104 7.996 1.00 94.94 87 LYS A CA 1
ATOM 685 C C . LYS A 1 87 ? 1.493 8.481 8.094 1.00 94.94 87 LYS A C 1
ATOM 687 O O . LYS A 1 87 ? 1.087 9.122 9.054 1.00 94.94 87 LYS A O 1
ATOM 692 N N . ILE A 1 88 ? 0.680 8.043 7.131 1.00 93.69 88 ILE A N 1
ATOM 693 C CA . ILE A 1 88 ? -0.767 8.290 7.145 1.00 93.69 88 ILE A CA 1
ATOM 694 C C . ILE A 1 88 ? -1.444 7.595 8.338 1.00 93.69 88 ILE A C 1
ATOM 696 O O . ILE A 1 88 ? -2.342 8.185 8.930 1.00 93.69 88 ILE A O 1
ATOM 700 N N . GLU A 1 89 ? -1.052 6.363 8.686 1.00 91.19 89 GLU A N 1
ATOM 701 C CA . GLU A 1 89 ? -1.583 5.636 9.852 1.00 91.19 89 GLU A CA 1
ATOM 702 C C . GLU A 1 89 ? -1.186 6.300 11.182 1.00 91.19 89 GLU A C 1
ATOM 704 O O . GLU A 1 89 ? -2.023 6.377 12.083 1.00 91.19 89 GLU A O 1
ATOM 709 N N . ASP A 1 90 ? 0.052 6.793 11.291 1.00 91.81 90 ASP A N 1
ATOM 710 C CA . ASP A 1 90 ? 0.601 7.448 12.488 1.00 91.81 90 ASP A CA 1
ATOM 711 C C . ASP A 1 90 ? -0.054 8.816 12.767 1.00 91.81 90 ASP A C 1
ATOM 713 O O . ASP A 1 90 ? -0.121 9.255 13.914 1.00 91.81 90 ASP A O 1
ATOM 717 N N . GLU A 1 91 ? -0.580 9.485 11.736 1.00 92.94 91 GLU A N 1
ATOM 718 C CA . GLU A 1 91 ? -1.338 10.742 11.847 1.00 92.94 91 GLU A CA 1
ATOM 719 C C . GLU A 1 91 ? -2.801 10.563 12.323 1.00 92.94 91 GLU A C 1
ATOM 721 O O . GLU A 1 91 ? -3.523 11.558 12.446 1.00 92.94 91 GLU A O 1
ATOM 726 N N . LEU A 1 92 ? -3.271 9.323 12.543 1.00 87.12 92 LEU A N 1
ATOM 727 C CA . LEU A 1 92 ? -4.660 8.984 12.917 1.00 87.12 92 LEU A CA 1
ATOM 728 C C . LEU A 1 92 ? -4.833 8.597 14.384 1.00 87.12 92 LEU A C 1
ATOM 730 O O . LEU A 1 92 ? -5.784 9.134 14.989 1.00 87.12 92 LEU A O 1
#

pLDDT: mean 80.43, std 13.05, range [46.56, 94.94]

Radius of gyration: 13.57 Å; chains: 1; bounding box: 26×27×35 Å

Sequence (92 aa):
MVILVLRRNDGKLGGYIIPEDLSIPGTGLVPWKEFFKTLKKIGYRGPLVIEAFDSGFEELNRLSATWRKFAATGEELAIKGQENLKKIEDEL